Protein AF-A0A378MWD3-F1 (afdb_monomer_lite)

Sequence (103 aa):
MSDDVTDLVHINNEFTASIVLSRCRLTPSGSKRWLIRFDTSLNPDITIAVRINESATEILDYYLLPTTEKVNEKLRLAESNPAELEIYRHDNLDRFFIMVNVF

Secondary structure (DSSP, 8-state):
-EETTEEEEEETTTEEEEEEEEE-EE-TTS-EEEEEE--TTT--SEEEEEEE-TTS--EEEEEEEE--TT--SEEEEESS--HHHHTTEESSSHHHHHHHTT-

Structure (mmCIF, N/CA/C/O backbone):
data_AF-A0A378MWD3-F1
#
_entry.id   AF-A0A378MWD3-F1
#
loop_
_atom_site.group_PDB
_atom_site.id
_atom_site.type_symbol
_atom_site.label_atom_id
_atom_site.label_alt_id
_atom_site.label_comp_id
_atom_site.label_asym_id
_atom_site.label_entity_id
_atom_site.label_seq_id
_atom_site.pdbx_PDB_ins_code
_atom_site.Cartn_x
_atom_site.Cartn_y
_atom_site.Cartn_z
_atom_site.occupancy
_atom_site.B_iso_or_equiv
_atom_site.auth_seq_id
_atom_site.auth_comp_id
_atom_site.auth_asym_id
_atom_site.auth_atom_id
_atom_site.pdbx_PDB_model_num
ATOM 1 N N . MET A 1 1 ? 19.217 3.472 -4.540 1.00 49.91 1 MET A N 1
ATOM 2 C CA . MET A 1 1 ? 19.675 4.598 -3.697 1.00 49.91 1 MET A CA 1
ATOM 3 C C . MET A 1 1 ? 18.453 5.486 -3.538 1.00 49.91 1 MET A C 1
ATOM 5 O O . MET A 1 1 ? 17.895 5.845 -4.566 1.00 49.91 1 MET A O 1
ATOM 9 N N . SER A 1 2 ? 17.931 5.660 -2.321 1.00 54.88 2 SER A N 1
ATOM 10 C CA . SER A 1 2 ? 16.823 6.595 -2.073 1.00 54.88 2 SER A CA 1
ATOM 11 C C . SER A 1 2 ? 17.340 8.014 -2.287 1.00 54.88 2 SER A C 1
ATOM 13 O O . SER A 1 2 ? 18.486 8.298 -1.936 1.00 54.88 2 SER A O 1
ATOM 15 N N . ASP A 1 3 ? 16.543 8.870 -2.913 1.00 56.28 3 ASP A N 1
ATOM 16 C CA . ASP A 1 3 ? 16.856 10.292 -2.998 1.00 56.28 3 ASP A CA 1
ATOM 17 C C . ASP A 1 3 ? 16.550 10.923 -1.628 1.00 56.28 3 ASP A C 1
ATOM 19 O O . ASP A 1 3 ? 15.441 10.813 -1.127 1.00 56.28 3 ASP A O 1
ATOM 23 N N . ASP A 1 4 ? 17.516 11.565 -0.971 1.00 57.00 4 ASP A N 1
ATOM 24 C CA . ASP A 1 4 ? 17.279 12.170 0.354 1.00 57.00 4 ASP A CA 1
ATOM 25 C C . ASP A 1 4 ? 16.298 13.363 0.293 1.00 57.00 4 ASP A C 1
ATOM 27 O O . ASP A 1 4 ? 15.856 13.866 1.328 1.00 57.00 4 ASP A O 1
ATOM 31 N N . VAL A 1 5 ? 15.949 13.827 -0.915 1.00 59.94 5 VAL A N 1
ATOM 32 C CA . VAL A 1 5 ? 14.967 14.895 -1.148 1.00 59.94 5 VAL A CA 1
ATOM 33 C C . VAL A 1 5 ? 13.571 14.336 -1.450 1.00 59.94 5 VAL A C 1
ATOM 35 O O . VAL A 1 5 ? 12.580 15.028 -1.211 1.00 59.94 5 VAL A O 1
ATOM 38 N N . THR A 1 6 ? 13.467 13.098 -1.948 1.00 60.12 6 THR A N 1
ATOM 39 C CA . THR A 1 6 ? 12.194 12.477 -2.339 1.00 60.12 6 THR A CA 1
ATOM 40 C C . THR A 1 6 ? 12.142 11.018 -1.881 1.00 60.12 6 THR A C 1
ATOM 42 O O . THR A 1 6 ? 13.040 10.245 -2.181 1.00 60.12 6 THR A O 1
ATOM 45 N N . ASP A 1 7 ? 11.068 10.588 -1.206 1.00 69.62 7 ASP A N 1
ATOM 46 C CA . ASP A 1 7 ? 10.869 9.188 -0.757 1.00 69.62 7 ASP A CA 1
ATOM 47 C C . ASP A 1 7 ? 10.674 8.185 -1.935 1.00 69.62 7 ASP A C 1
ATOM 49 O O . ASP A 1 7 ? 10.027 7.139 -1.800 1.00 69.62 7 ASP A O 1
ATOM 53 N N . LEU A 1 8 ? 11.211 8.499 -3.121 1.00 78.31 8 LEU A N 1
ATOM 54 C CA . LEU A 1 8 ? 11.263 7.635 -4.287 1.00 78.31 8 LEU A CA 1
ATOM 55 C C . LEU A 1 8 ? 12.387 6.609 -4.169 1.00 78.31 8 LEU A C 1
ATOM 57 O O . LEU A 1 8 ? 13.559 6.901 -3.915 1.00 78.31 8 LEU A O 1
ATOM 61 N N . VAL A 1 9 ? 12.018 5.371 -4.460 1.00 81.06 9 VAL A N 1
ATOM 62 C CA . VAL A 1 9 ? 12.936 4.259 -4.635 1.00 81.06 9 VAL A CA 1
ATOM 63 C C . VAL A 1 9 ? 13.150 4.060 -6.129 1.00 81.06 9 VAL A C 1
ATOM 65 O O . VAL A 1 9 ? 12.235 3.671 -6.853 1.00 81.06 9 VAL A O 1
ATOM 68 N N . HIS A 1 10 ? 14.376 4.300 -6.588 1.00 77.50 10 HIS A N 1
ATOM 69 C CA . HIS A 1 10 ? 14.805 3.921 -7.931 1.00 77.50 10 HIS A CA 1
ATOM 70 C C . HIS A 1 10 ? 15.186 2.446 -7.966 1.00 77.50 10 HIS A C 1
ATOM 72 O O . HIS A 1 10 ? 16.006 1.990 -7.160 1.00 77.50 10 HIS A O 1
ATOM 78 N N . ILE A 1 11 ? 14.617 1.719 -8.921 1.00 79.19 11 ILE A N 1
ATOM 79 C CA . ILE A 1 11 ? 14.802 0.281 -9.068 1.00 79.19 11 ILE A CA 1
ATOM 80 C C . ILE A 1 11 ? 15.420 0.021 -10.434 1.00 79.19 11 ILE A C 1
ATOM 82 O O . ILE A 1 11 ? 14.836 0.365 -11.460 1.00 79.19 11 ILE A O 1
ATOM 86 N N . ASN A 1 12 ? 16.635 -0.530 -10.429 1.00 70.94 12 ASN A N 1
ATOM 87 C CA . ASN A 1 12 ? 17.439 -0.823 -11.621 1.00 70.94 12 ASN A CA 1
ATOM 88 C C . ASN A 1 12 ? 17.563 0.344 -12.625 1.00 70.94 12 ASN A C 1
ATOM 90 O O . ASN A 1 12 ? 17.889 0.125 -13.781 1.0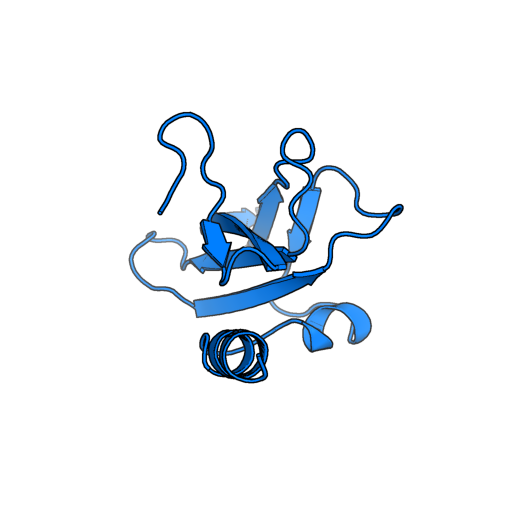0 70.94 12 ASN A O 1
ATOM 94 N N . ASN A 1 13 ? 17.320 1.588 -12.191 1.00 70.88 13 ASN A N 1
ATOM 95 C CA . ASN A 1 13 ? 17.192 2.783 -13.036 1.00 70.88 13 ASN A CA 1
ATOM 96 C C . ASN A 1 13 ? 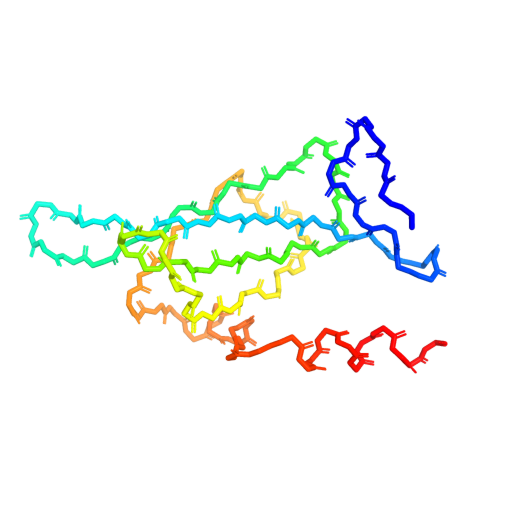16.082 2.725 -14.109 1.00 70.88 13 ASN A C 1
ATOM 98 O O . ASN A 1 13 ? 16.015 3.624 -14.945 1.00 70.88 13 ASN A O 1
ATOM 102 N N . GLU A 1 14 ? 15.204 1.724 -14.075 1.00 74.81 14 GLU A N 1
ATOM 103 C CA . GLU A 1 14 ? 14.180 1.503 -15.104 1.00 74.81 14 GLU A CA 1
ATOM 104 C C . GLU A 1 14 ? 12.778 1.893 -14.650 1.00 74.81 14 GLU A C 1
ATOM 106 O O . GLU A 1 14 ? 11.947 2.252 -15.480 1.00 74.81 14 GLU A O 1
ATOM 111 N N . PHE A 1 15 ? 12.518 1.864 -13.342 1.00 82.38 15 PHE A N 1
ATOM 112 C CA . PHE A 1 15 ? 11.263 2.357 -12.793 1.00 82.38 15 PHE A CA 1
ATOM 113 C C . PHE A 1 15 ? 11.427 2.908 -11.376 1.00 82.38 15 PHE A C 1
ATOM 115 O O . PHE A 1 15 ? 12.387 2.622 -10.649 1.00 82.38 15 PHE A O 1
ATOM 122 N N . THR A 1 16 ? 10.469 3.742 -11.000 1.00 88.81 16 THR A N 1
ATOM 123 C CA . THR A 1 16 ? 10.390 4.456 -9.731 1.00 88.81 16 THR A CA 1
ATOM 124 C C . THR A 1 16 ? 9.220 3.941 -8.911 1.00 88.81 16 THR A C 1
ATOM 126 O O . THR A 1 16 ? 8.122 3.703 -9.418 1.00 88.81 16 THR A O 1
ATOM 129 N N . ALA A 1 17 ? 9.448 3.776 -7.615 1.00 89.31 17 ALA A N 1
ATOM 130 C CA . ALA A 1 17 ? 8.408 3.412 -6.672 1.00 89.31 17 ALA A CA 1
ATOM 131 C C . ALA A 1 17 ? 8.306 4.447 -5.555 1.00 89.31 17 ALA A C 1
ATOM 133 O O . ALA A 1 17 ? 9.325 4.920 -5.061 1.00 89.31 17 ALA A O 1
ATOM 134 N N . SER A 1 18 ? 7.091 4.746 -5.108 1.00 90.69 18 SER A N 1
ATOM 135 C CA . SER A 1 18 ? 6.862 5.392 -3.811 1.00 90.69 18 SER A CA 1
ATOM 136 C C . SER A 1 18 ? 6.332 4.372 -2.809 1.00 90.69 18 SER A C 1
ATOM 138 O O . SER A 1 18 ? 5.696 3.383 -3.186 1.00 90.69 18 SER A O 1
ATOM 140 N N . ILE A 1 19 ? 6.575 4.601 -1.520 1.00 91.88 19 ILE A N 1
ATOM 141 C CA . ILE A 1 19 ? 6.038 3.763 -0.445 1.00 91.88 19 ILE A CA 1
ATOM 142 C C . ILE A 1 19 ? 5.137 4.618 0.438 1.00 91.88 19 ILE A C 1
ATOM 144 O O . ILE A 1 19 ? 5.550 5.648 0.960 1.00 91.88 19 ILE A O 1
ATOM 148 N N . VAL A 1 20 ? 3.898 4.170 0.643 1.00 93.06 20 VAL A N 1
ATOM 149 C CA . VAL A 1 20 ? 2.914 4.874 1.472 1.00 93.06 20 VAL A CA 1
ATOM 150 C C . VAL A 1 20 ? 2.461 3.966 2.602 1.00 93.06 20 VAL A C 1
ATOM 152 O O . VAL A 1 20 ? 1.768 2.974 2.383 1.00 93.06 20 VAL A O 1
ATOM 155 N N . LEU A 1 21 ? 2.790 4.340 3.836 1.00 95.38 21 LEU A N 1
ATOM 156 C CA . LEU A 1 21 ? 2.275 3.671 5.028 1.00 95.38 21 LEU A CA 1
ATOM 157 C C . LEU A 1 21 ? 0.881 4.209 5.367 1.00 95.38 21 LEU A C 1
ATOM 159 O O . LEU A 1 21 ? 0.702 5.400 5.630 1.00 95.38 21 LEU A O 1
ATOM 163 N N . SER A 1 22 ? -0.123 3.332 5.412 1.00 97.06 22 SER A N 1
ATOM 164 C CA . SER A 1 22 ? -1.477 3.697 5.827 1.00 97.06 22 SER A CA 1
ATOM 165 C C . SER A 1 22 ? -1.879 2.912 7.065 1.00 97.06 22 SER A C 1
ATOM 167 O O . SER A 1 22 ? -2.030 1.693 7.029 1.00 97.06 22 SER A O 1
ATOM 169 N N . ARG A 1 23 ? -2.080 3.617 8.181 1.00 97.81 23 ARG A N 1
ATOM 170 C CA . ARG A 1 23 ? -2.613 3.022 9.411 1.00 97.81 23 ARG A CA 1
ATOM 171 C C . ARG A 1 23 ? -4.121 2.835 9.306 1.00 97.81 23 ARG A C 1
ATOM 173 O O . ARG A 1 23 ? -4.827 3.754 8.880 1.00 97.81 23 ARG A O 1
ATOM 180 N N . CYS A 1 24 ? -4.607 1.687 9.769 1.00 98.00 24 CYS A N 1
ATOM 181 C CA . CYS A 1 24 ? -6.032 1.424 9.908 1.00 98.00 24 CYS A CA 1
ATOM 182 C C . CYS A 1 24 ? -6.711 2.497 10.775 1.00 98.00 24 CYS A C 1
ATOM 184 O O . CYS A 1 24 ? -6.184 2.934 11.806 1.00 98.00 24 CYS A O 1
ATOM 186 N N . ARG A 1 25 ? -7.902 2.914 10.347 1.00 97.12 25 ARG A N 1
ATOM 187 C CA . ARG A 1 25 ? -8.810 3.792 11.084 1.00 97.12 25 ARG A CA 1
ATOM 188 C C . ARG A 1 25 ? -10.183 3.148 11.157 1.00 97.12 25 ARG A C 1
ATOM 190 O O . ARG A 1 25 ? -10.698 2.686 10.141 1.00 97.12 25 ARG A O 1
ATOM 197 N N . LEU A 1 26 ? -10.790 3.188 12.336 1.00 96.88 26 LEU A N 1
ATOM 198 C CA . LEU A 1 26 ? -12.173 2.771 12.520 1.00 96.88 26 LEU A CA 1
ATOM 199 C C . LEU A 1 26 ? -13.132 3.901 12.144 1.00 96.88 26 LEU A C 1
ATOM 201 O O . LEU A 1 26 ? -12.902 5.072 12.457 1.00 96.88 26 LEU A O 1
ATOM 205 N N . THR A 1 27 ? -14.224 3.551 11.473 1.00 95.56 27 THR A N 1
ATOM 206 C CA . THR A 1 27 ? -15.393 4.428 11.352 1.00 95.56 27 THR A CA 1
ATOM 207 C C . THR A 1 27 ? -16.156 4.475 12.682 1.00 95.56 27 THR A C 1
ATOM 209 O O . THR A 1 27 ? -15.960 3.605 13.532 1.00 95.56 27 THR A O 1
ATOM 212 N N . PRO A 1 28 ? -17.104 5.416 12.862 1.00 96.25 28 PRO A N 1
ATOM 213 C CA . PRO A 1 28 ? -18.003 5.392 14.020 1.00 96.25 28 PRO A CA 1
ATOM 214 C C . PRO A 1 28 ? -18.794 4.080 14.165 1.00 96.25 28 PRO A C 1
ATOM 216 O O . PRO A 1 28 ? -19.171 3.713 15.270 1.00 96.25 28 PRO A O 1
ATOM 219 N N . SER A 1 29 ? -19.023 3.361 13.060 1.00 95.50 29 SER A N 1
ATOM 220 C CA . SER A 1 29 ? -19.673 2.045 13.040 1.00 95.50 29 SER A CA 1
ATOM 221 C C . SER A 1 29 ? -18.720 0.868 13.300 1.00 95.50 29 SER A C 1
ATOM 223 O O . SER A 1 29 ? -19.151 -0.277 13.218 1.00 95.50 29 SER A O 1
ATOM 225 N N . GLY A 1 30 ? -17.433 1.123 13.558 1.00 95.56 30 GLY A N 1
ATOM 226 C CA . GLY A 1 30 ? -16.423 0.096 13.834 1.00 95.56 30 GLY A CA 1
ATOM 227 C C . GLY A 1 30 ? -15.803 -0.574 12.603 1.00 95.56 30 GLY A C 1
ATOM 228 O O . GLY A 1 30 ? -15.017 -1.501 12.757 1.00 95.56 30 GLY A O 1
ATOM 229 N N . SER A 1 31 ? -16.111 -0.127 11.383 1.00 96.38 31 SER A N 1
ATOM 230 C CA . SER A 1 31 ? -15.526 -0.704 10.163 1.00 96.38 31 SER A CA 1
ATOM 231 C C . SER A 1 31 ? -14.111 -0.183 9.924 1.00 96.38 31 SER A C 1
ATOM 233 O O . SER A 1 31 ? -13.851 1.011 10.110 1.00 96.38 31 SER A O 1
ATOM 235 N N . LYS A 1 32 ? -13.210 -1.039 9.433 1.00 97.50 32 LYS A N 1
ATOM 236 C CA . LYS A 1 32 ? -11.812 -0.659 9.180 1.00 97.50 32 LYS A CA 1
ATOM 237 C C . LYS A 1 32 ? -11.640 0.034 7.832 1.00 97.50 32 LYS A C 1
ATOM 239 O O . LYS A 1 32 ? -12.216 -0.371 6.818 1.00 97.50 32 LYS A O 1
ATOM 244 N N . ARG A 1 33 ? -10.837 1.100 7.817 1.00 97.69 33 ARG A N 1
ATOM 245 C CA . ARG A 1 33 ? -10.531 1.902 6.628 1.00 97.69 33 ARG A CA 1
ATOM 246 C C . ARG A 1 33 ? -9.066 2.300 6.581 1.00 97.69 33 ARG A C 1
ATOM 248 O O . ARG A 1 33 ? -8.472 2.646 7.599 1.00 97.69 33 ARG A O 1
ATOM 255 N N . TRP A 1 34 ? -8.537 2.363 5.367 1.00 98.12 34 TRP A N 1
ATOM 256 C CA . TRP A 1 34 ? -7.208 2.893 5.082 1.00 98.12 34 TRP A CA 1
ATOM 257 C C . TRP A 1 34 ? -7.331 3.990 4.034 1.00 98.12 34 TRP A C 1
ATOM 259 O O . TRP A 1 34 ? -8.085 3.861 3.069 1.00 98.12 34 TRP A O 1
ATOM 269 N N . LEU A 1 35 ? -6.625 5.095 4.249 1.00 96.44 35 LEU A N 1
ATOM 270 C CA . LEU A 1 35 ? -6.553 6.194 3.293 1.00 96.44 35 LEU A CA 1
ATOM 271 C C . LEU A 1 35 ? -5.137 6.222 2.736 1.00 96.44 35 LEU A C 1
ATOM 273 O O . LEU A 1 35 ? -4.202 6.589 3.451 1.00 96.44 35 LEU A O 1
ATOM 277 N N . ILE A 1 36 ? -5.000 5.826 1.479 1.00 94.88 36 ILE A N 1
ATOM 278 C CA . ILE A 1 36 ? -3.757 5.942 0.728 1.00 94.88 36 ILE A CA 1
ATOM 279 C C . ILE A 1 36 ? -3.722 7.357 0.167 1.00 94.88 36 ILE A C 1
ATOM 281 O O . ILE A 1 36 ? -4.695 7.793 -0.451 1.00 94.88 36 ILE A O 1
ATOM 285 N N . ARG A 1 37 ? -2.643 8.088 0.436 1.00 91.81 37 ARG A N 1
ATOM 286 C CA . ARG A 1 37 ? -2.376 9.395 -0.168 1.00 91.81 37 ARG A CA 1
ATOM 287 C C . ARG A 1 37 ? -1.225 9.206 -1.131 1.00 91.81 37 ARG A C 1
ATOM 289 O O . ARG A 1 37 ? -0.152 8.813 -0.689 1.00 91.81 37 ARG A O 1
ATOM 296 N N . PHE A 1 38 ? -1.485 9.415 -2.409 1.00 89.88 38 PHE A N 1
ATOM 297 C CA . PHE A 1 38 ? -0.451 9.303 -3.422 1.00 89.88 38 PHE A CA 1
ATOM 298 C C . PHE A 1 38 ? 0.417 10.550 -3.386 1.00 89.88 38 PHE A C 1
ATOM 300 O O . PHE A 1 38 ? -0.100 11.656 -3.217 1.00 89.88 38 PHE A O 1
ATOM 307 N N . ASP A 1 39 ? 1.719 10.371 -3.579 1.00 80.56 39 ASP A N 1
ATOM 308 C CA . ASP A 1 39 ? 2.597 11.494 -3.866 1.00 80.56 39 ASP A CA 1
ATOM 309 C C . ASP A 1 39 ? 2.572 11.788 -5.368 1.00 80.56 39 ASP A C 1
ATOM 311 O O . ASP A 1 39 ? 3.427 11.362 -6.145 1.00 80.56 39 ASP A O 1
ATOM 315 N N . THR A 1 40 ? 1.517 12.479 -5.795 1.00 76.88 40 THR A N 1
ATOM 316 C CA . THR A 1 40 ? 1.309 12.823 -7.206 1.00 76.88 40 THR A CA 1
ATOM 317 C C . THR A 1 40 ? 2.332 13.837 -7.714 1.00 76.88 40 THR A C 1
ATOM 319 O O . THR A 1 40 ? 2.468 13.987 -8.923 1.00 76.88 40 THR A O 1
ATOM 322 N N . SER A 1 41 ? 3.051 14.532 -6.821 1.00 79.56 41 SER A N 1
ATOM 323 C CA . SER A 1 41 ? 4.116 15.462 -7.213 1.00 79.56 41 SER A CA 1
ATOM 324 C C . SER A 1 41 ? 5.365 14.730 -7.705 1.00 79.56 41 SER A C 1
ATOM 326 O O . SER A 1 41 ? 6.053 15.220 -8.597 1.00 79.56 41 SER A O 1
ATOM 328 N N . LEU A 1 42 ? 5.602 13.531 -7.167 1.00 79.69 42 LEU A N 1
ATOM 329 C CA . LEU A 1 42 ? 6.728 12.670 -7.511 1.00 79.69 42 LEU A CA 1
ATOM 330 C C . LEU A 1 42 ? 6.459 11.783 -8.734 1.00 79.69 42 LEU A C 1
ATOM 332 O O . LEU A 1 42 ? 7.409 11.302 -9.341 1.00 79.69 42 LEU A O 1
ATOM 336 N N . ASN A 1 43 ? 5.184 11.577 -9.091 1.00 84.81 43 ASN A N 1
ATOM 337 C CA . ASN A 1 43 ? 4.737 10.781 -10.242 1.00 84.81 43 ASN A CA 1
ATOM 338 C C . ASN A 1 43 ? 5.521 9.457 -10.427 1.00 84.81 43 ASN A C 1
ATOM 340 O O . ASN A 1 43 ? 6.099 9.240 -11.494 1.00 84.81 43 ASN A O 1
ATOM 344 N N . PRO A 1 44 ? 5.571 8.587 -9.397 1.00 89.38 44 PRO A N 1
ATOM 345 C CA . PRO A 1 44 ? 6.267 7.307 -9.495 1.00 89.38 44 PRO A CA 1
ATOM 346 C C . PRO A 1 44 ? 5.589 6.397 -10.522 1.00 89.38 44 PRO A C 1
ATOM 348 O O . PRO A 1 44 ? 4.395 6.542 -10.772 1.00 89.38 44 PRO A O 1
ATOM 351 N N . ASP A 1 45 ? 6.280 5.385 -11.034 1.00 89.44 45 ASP A N 1
ATOM 352 C CA . ASP A 1 45 ? 5.657 4.3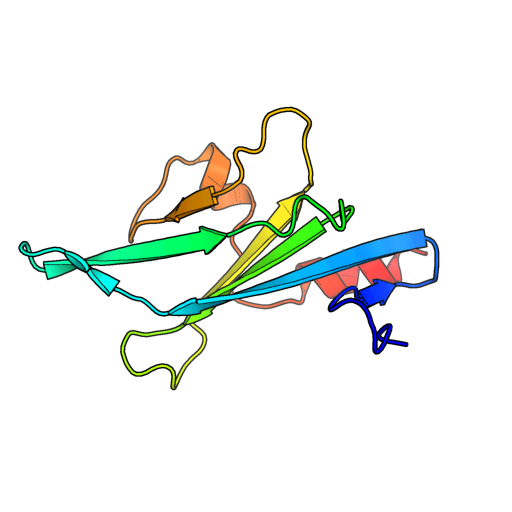64 -11.890 1.00 89.44 45 ASP A CA 1
ATOM 353 C C . ASP A 1 45 ? 4.705 3.462 -11.090 1.00 89.44 45 ASP A C 1
ATOM 355 O O . ASP A 1 45 ? 3.640 3.059 -11.571 1.00 89.44 45 ASP A O 1
ATOM 359 N N . ILE A 1 46 ? 5.062 3.180 -9.832 1.00 90.38 46 ILE A N 1
ATOM 360 C CA . ILE A 1 46 ? 4.264 2.366 -8.914 1.00 90.38 46 ILE A CA 1
ATOM 361 C C . ILE A 1 46 ? 4.217 2.961 -7.505 1.00 90.38 46 ILE A C 1
ATOM 363 O O . ILE A 1 46 ? 5.201 3.467 -6.975 1.00 90.38 46 ILE A O 1
ATOM 367 N N . THR A 1 47 ? 3.066 2.865 -6.848 1.00 92.75 47 THR A N 1
ATOM 368 C CA . THR A 1 47 ? 2.927 3.137 -5.414 1.00 92.75 47 THR A CA 1
ATOM 369 C C . THR A 1 47 ? 2.756 1.824 -4.662 1.00 92.75 47 THR A C 1
ATOM 371 O O . THR A 1 47 ? 1.801 1.083 -4.899 1.00 92.75 47 THR A O 1
ATOM 374 N N . ILE A 1 48 ? 3.649 1.559 -3.712 1.00 94.12 48 ILE A N 1
ATOM 375 C CA . ILE A 1 48 ? 3.542 0.462 -2.751 1.00 94.12 48 ILE A CA 1
ATOM 376 C C . ILE A 1 48 ? 2.797 0.988 -1.525 1.00 94.12 48 ILE A C 1
ATOM 378 O O . ILE A 1 48 ? 3.368 1.629 -0.640 1.00 94.12 48 ILE A O 1
ATOM 382 N N . ALA A 1 49 ? 1.496 0.733 -1.466 1.00 95.56 49 ALA A N 1
ATOM 383 C CA . ALA A 1 49 ? 0.673 1.101 -0.325 1.00 95.56 49 ALA A CA 1
ATOM 384 C C . ALA A 1 49 ? 0.676 -0.023 0.719 1.00 95.56 49 ALA A C 1
ATOM 386 O O . ALA A 1 49 ? 0.178 -1.119 0.470 1.00 95.56 49 ALA A O 1
ATOM 387 N N . VAL A 1 50 ? 1.210 0.257 1.904 1.00 97.31 50 VAL A N 1
ATOM 388 C CA . VAL A 1 50 ? 1.326 -0.697 3.011 1.00 97.31 50 VAL A CA 1
ATOM 389 C C . VAL A 1 50 ? 0.159 -0.489 3.969 1.00 97.31 50 VAL A C 1
ATOM 391 O O . VAL A 1 50 ? 0.037 0.576 4.589 1.00 97.31 50 VAL A O 1
ATOM 394 N N . ARG A 1 51 ? -0.711 -1.494 4.119 1.00 97.88 51 ARG A N 1
ATOM 395 C CA . ARG A 1 51 ? -1.768 -1.449 5.136 1.00 97.88 51 ARG A CA 1
ATOM 396 C C . ARG A 1 51 ? -1.198 -1.895 6.469 1.00 97.88 51 ARG A C 1
ATOM 398 O O . ARG A 1 51 ? -0.695 -3.003 6.595 1.00 97.88 51 ARG A O 1
ATOM 405 N N . ILE A 1 52 ? -1.328 -1.044 7.477 1.00 98.00 52 ILE A N 1
ATOM 406 C CA . ILE A 1 52 ? -0.891 -1.325 8.844 1.00 98.00 52 ILE A CA 1
ATOM 407 C C . ILE A 1 52 ? -2.125 -1.468 9.736 1.00 98.00 52 ILE A C 1
ATOM 409 O O . ILE A 1 52 ? -3.150 -0.807 9.511 1.00 98.00 52 ILE A O 1
ATOM 413 N N . ASN A 1 53 ? -2.043 -2.334 10.744 1.00 97.81 53 ASN A N 1
ATOM 414 C CA . ASN A 1 53 ? -3.067 -2.482 11.774 1.00 97.81 53 ASN A CA 1
ATOM 415 C C . ASN A 1 53 ? -3.315 -1.162 12.547 1.00 97.81 53 ASN A C 1
ATOM 417 O O . ASN A 1 53 ? -2.621 -0.156 12.383 1.00 97.81 53 ASN A O 1
ATOM 421 N N . GLU A 1 54 ? -4.348 -1.140 13.387 1.00 96.62 54 GLU A N 1
ATOM 422 C CA . GLU A 1 54 ? -4.780 0.070 14.111 1.00 96.62 54 GLU A CA 1
ATOM 423 C C . GLU A 1 54 ? -3.719 0.599 15.080 1.00 96.62 54 GLU A C 1
ATOM 425 O O . GLU A 1 54 ? -3.562 1.815 15.225 1.00 96.62 54 GLU A O 1
ATOM 430 N N . SER A 1 55 ? -2.959 -0.314 15.684 1.00 96.69 55 SER A N 1
ATOM 431 C CA . SER A 1 55 ? -1.885 -0.022 16.635 1.00 96.69 55 SER A CA 1
ATOM 432 C C . SER A 1 55 ? -0.593 0.464 15.971 1.00 96.69 55 SER A C 1
ATOM 434 O O . SER A 1 55 ? 0.332 0.845 16.678 1.00 96.69 55 SER A O 1
ATOM 436 N N . ALA A 1 56 ? -0.524 0.486 14.635 1.00 95.31 56 ALA A N 1
ATOM 437 C CA . ALA A 1 56 ? 0.696 0.735 13.865 1.00 95.31 56 ALA A CA 1
ATOM 438 C C . ALA A 1 56 ? 1.851 -0.250 14.150 1.00 95.31 56 ALA A C 1
ATOM 440 O O . ALA A 1 56 ? 3.014 0.116 14.003 1.00 95.31 56 ALA A O 1
ATOM 441 N N . THR A 1 57 ? 1.553 -1.481 14.569 1.00 96.81 57 THR A N 1
ATOM 442 C CA . THR A 1 57 ? 2.574 -2.465 14.976 1.00 96.81 57 THR A CA 1
ATOM 443 C C . THR A 1 57 ? 2.799 -3.576 13.961 1.00 96.81 57 THR A C 1
ATOM 445 O O . THR A 1 57 ? 3.846 -4.211 13.994 1.00 96.81 57 THR A O 1
ATOM 448 N N . GLU A 1 58 ? 1.838 -3.829 13.072 1.00 97.50 58 GLU A N 1
ATOM 449 C CA . GLU A 1 58 ? 1.893 -4.956 12.138 1.00 97.50 58 GLU A CA 1
ATOM 450 C C . GLU A 1 58 ? 1.437 -4.533 10.748 1.00 97.50 58 GLU A C 1
ATOM 452 O O . GLU A 1 58 ? 0.405 -3.871 10.591 1.00 97.50 58 GLU A O 1
ATOM 457 N N . ILE A 1 59 ? 2.197 -4.962 9.742 1.00 98.00 59 ILE A N 1
ATOM 458 C CA . ILE A 1 59 ? 1.788 -4.889 8.344 1.00 98.00 59 ILE A CA 1
ATOM 459 C C . ILE A 1 59 ? 0.763 -5.993 8.092 1.00 98.00 59 ILE A C 1
ATOM 461 O O . ILE A 1 59 ? 0.954 -7.133 8.504 1.00 98.00 59 ILE A O 1
ATOM 465 N N . LEU A 1 60 ? -0.327 -5.635 7.424 1.00 97.44 60 LEU A N 1
ATOM 466 C CA . LEU A 1 60 ? -1.401 -6.549 7.055 1.00 97.44 60 LEU A CA 1
ATOM 467 C C . LEU A 1 60 ? -1.184 -7.112 5.652 1.00 97.44 60 LEU A C 1
ATOM 469 O O . LEU A 1 60 ? -1.320 -8.310 5.455 1.00 97.44 60 LEU A O 1
ATOM 473 N N . ASP A 1 61 ? -0.884 -6.234 4.693 1.00 97.62 61 ASP A N 1
ATOM 474 C CA . ASP A 1 61 ? -0.628 -6.553 3.287 1.00 97.62 61 ASP A CA 1
ATOM 475 C C . ASP A 1 61 ? -0.188 -5.296 2.517 1.00 97.62 61 ASP A C 1
ATOM 477 O O . ASP A 1 61 ? -0.059 -4.193 3.072 1.00 97.62 61 ASP A O 1
ATOM 481 N N . TYR A 1 62 ? 0.046 -5.492 1.223 1.00 97.38 62 TYR A N 1
ATOM 482 C CA . TYR A 1 62 ? 0.587 -4.520 0.290 1.00 97.38 62 TYR A CA 1
ATOM 483 C C . TYR A 1 62 ? -0.346 -4.374 -0.906 1.00 97.38 62 TYR A C 1
ATOM 485 O O . TYR A 1 62 ? -0.846 -5.358 -1.442 1.00 97.38 62 TYR A O 1
ATOM 493 N N . TYR A 1 63 ? -0.538 -3.143 -1.359 1.00 96.12 63 TYR A N 1
ATOM 494 C CA . TYR A 1 63 ? -1.139 -2.841 -2.650 1.00 96.12 63 TYR A CA 1
ATOM 495 C C . TYR A 1 63 ? -0.056 -2.311 -3.589 1.00 96.12 63 TYR A C 1
ATOM 497 O O . TYR A 1 63 ? 0.595 -1.315 -3.273 1.00 96.12 63 TYR A O 1
ATOM 505 N N . LEU A 1 64 ? 0.128 -2.970 -4.731 1.00 94.38 64 LEU A N 1
ATOM 506 C CA . LEU A 1 64 ? 1.061 -2.586 -5.791 1.00 94.38 64 LEU A CA 1
ATOM 507 C C . LEU A 1 64 ? 0.294 -1.822 -6.875 1.00 94.38 64 LEU A C 1
ATOM 509 O O . LEU A 1 64 ? -0.242 -2.415 -7.807 1.00 94.38 64 LEU A O 1
ATOM 513 N N . LEU A 1 65 ? 0.179 -0.505 -6.709 1.00 92.81 65 LEU A N 1
ATOM 514 C CA . LEU A 1 65 ? -0.708 0.340 -7.509 1.00 92.81 65 LEU A CA 1
ATOM 515 C C . LEU A 1 65 ? 0.077 1.027 -8.632 1.00 92.81 65 LEU A C 1
ATOM 517 O O . LEU A 1 65 ? 0.880 1.911 -8.326 1.00 92.81 65 LEU A O 1
ATOM 521 N N . PRO A 1 66 ? -0.138 0.674 -9.910 1.00 90.50 66 PRO A N 1
ATOM 522 C CA . PRO A 1 66 ? 0.477 1.401 -11.010 1.00 90.50 66 PRO A CA 1
ATOM 523 C C . PRO A 1 66 ? -0.090 2.817 -11.072 1.00 90.50 66 PRO A C 1
ATOM 525 O O . PRO A 1 66 ? -1.294 3.034 -10.875 1.00 90.50 66 PRO A O 1
ATOM 528 N N . THR A 1 67 ? 0.764 3.783 -11.383 1.00 87.69 67 THR A N 1
ATOM 529 C CA . THR A 1 67 ? 0.295 5.135 -11.670 1.00 87.69 67 THR A CA 1
ATOM 530 C C . THR A 1 67 ? -0.485 5.124 -12.978 1.00 87.69 67 THR A C 1
ATOM 532 O O . THR A 1 67 ? -0.039 4.602 -13.996 1.00 87.69 67 THR A O 1
ATOM 535 N N . THR A 1 68 ? -1.697 5.677 -12.950 1.00 80.00 68 THR A N 1
ATOM 536 C CA . THR A 1 68 ? -2.537 5.841 -14.141 1.00 80.00 68 THR A CA 1
ATOM 537 C C . THR A 1 68 ? -3.085 7.260 -14.178 1.00 80.00 68 THR A C 1
ATOM 539 O O . THR A 1 68 ? -3.280 7.877 -13.131 1.00 80.00 68 THR A O 1
ATOM 542 N N . GLU A 1 69 ? -3.409 7.766 -15.369 1.00 60.50 69 GLU A N 1
ATOM 543 C CA . GLU A 1 69 ? -3.951 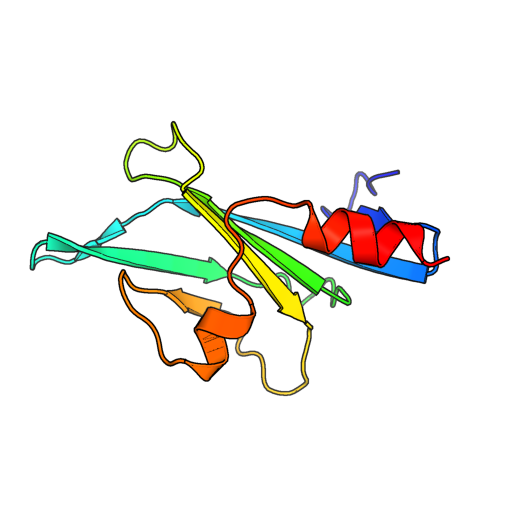9.123 -15.574 1.00 60.50 69 GLU A CA 1
ATOM 544 C C . GLU A 1 69 ? -5.219 9.422 -14.745 1.00 60.50 69 GLU A C 1
ATOM 546 O O . GLU A 1 69 ? -5.598 10.576 -14.567 1.00 60.50 69 GLU A O 1
ATOM 551 N N . LYS A 1 70 ? -5.898 8.382 -14.241 1.00 60.22 70 LYS A N 1
ATOM 552 C CA . LYS A 1 70 ? -7.162 8.475 -13.495 1.00 60.22 70 LYS A CA 1
ATOM 553 C C . LYS A 1 70 ? -6.998 8.393 -11.976 1.00 60.22 70 LYS A C 1
ATOM 555 O O . LYS A 1 70 ? -8.007 8.402 -11.265 1.00 60.22 70 LYS A O 1
ATOM 560 N N . VAL A 1 71 ? -5.777 8.261 -11.456 1.00 63.56 71 VAL A N 1
ATOM 561 C CA . VAL A 1 71 ? -5.557 8.152 -10.009 1.00 63.56 71 VAL A CA 1
ATOM 562 C C . VAL A 1 71 ? -5.834 9.507 -9.353 1.00 63.56 71 VAL A C 1
ATOM 564 O O . VAL A 1 71 ? -5.075 10.458 -9.493 1.00 63.56 71 VAL A O 1
ATOM 567 N N . ASN A 1 72 ? -6.944 9.597 -8.615 1.00 67.12 72 ASN A N 1
ATOM 568 C CA . ASN A 1 72 ? -7.177 10.694 -7.674 1.00 67.12 72 ASN A CA 1
ATOM 569 C C . ASN A 1 72 ? -6.035 10.741 -6.645 1.00 67.12 72 ASN A C 1
ATOM 571 O O . ASN A 1 72 ? -5.544 9.688 -6.258 1.00 67.12 72 ASN A O 1
ATOM 575 N N . GLU A 1 73 ? -5.721 11.916 -6.082 1.00 84.81 73 GLU A N 1
ATOM 576 C CA . GLU A 1 73 ? -4.696 12.115 -5.025 1.00 84.81 73 GLU A CA 1
ATOM 577 C C . GLU A 1 73 ? -4.801 11.148 -3.827 1.00 84.81 73 GLU A C 1
ATOM 579 O O . GLU A 1 73 ? -3.881 11.011 -3.018 1.00 84.81 73 GLU A O 1
ATOM 584 N N . LYS A 1 74 ? -5.945 10.476 -3.666 1.00 90.94 74 LYS A N 1
ATOM 585 C CA . LYS A 1 74 ? -6.186 9.514 -2.599 1.00 90.94 74 LYS A CA 1
ATOM 586 C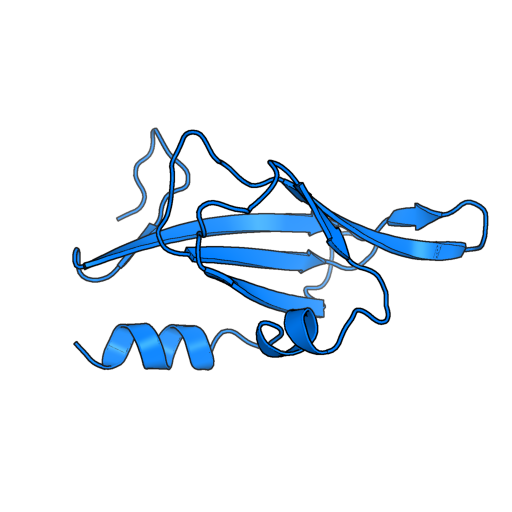 C . LYS A 1 74 ? -7.062 8.346 -3.029 1.00 90.94 74 LYS A C 1
ATOM 588 O O . LYS A 1 74 ? -8.035 8.513 -3.764 1.00 90.94 74 LYS A O 1
ATOM 593 N N . LEU A 1 75 ? -6.792 7.193 -2.428 1.00 93.00 75 LEU A N 1
ATOM 594 C CA . LEU A 1 75 ? -7.590 5.974 -2.528 1.00 93.00 75 LEU A CA 1
ATOM 595 C C . LEU A 1 75 ? -8.048 5.546 -1.129 1.00 93.00 75 LEU A C 1
ATOM 597 O O . LEU A 1 75 ? -7.282 5.584 -0.166 1.00 93.00 75 LEU A O 1
ATOM 601 N N . ARG A 1 76 ? -9.317 5.151 -0.997 1.00 94.81 76 ARG A N 1
ATOM 602 C CA . ARG A 1 76 ? -9.877 4.630 0.258 1.00 94.81 76 ARG A CA 1
ATOM 603 C C . ARG A 1 76 ? -10.067 3.129 0.144 1.00 94.81 76 ARG A C 1
ATOM 605 O O . ARG A 1 76 ? -10.847 2.688 -0.690 1.00 94.81 76 ARG A O 1
ATOM 612 N N . LEU A 1 77 ? -9.425 2.386 1.034 1.00 96.62 77 LEU A N 1
ATOM 613 C CA . LEU A 1 77 ? -9.583 0.943 1.152 1.00 96.62 77 LEU A CA 1
ATOM 614 C C . LEU A 1 77 ? -10.475 0.594 2.343 1.00 96.62 77 LEU A C 1
ATOM 616 O O . LEU A 1 77 ? -10.519 1.308 3.352 1.00 96.62 77 LEU A O 1
ATOM 620 N N . ALA A 1 78 ? -11.172 -0.523 2.215 1.00 96.88 78 ALA A N 1
ATOM 621 C CA . ALA A 1 78 ? -11.960 -1.184 3.241 1.00 96.88 78 ALA A CA 1
ATOM 622 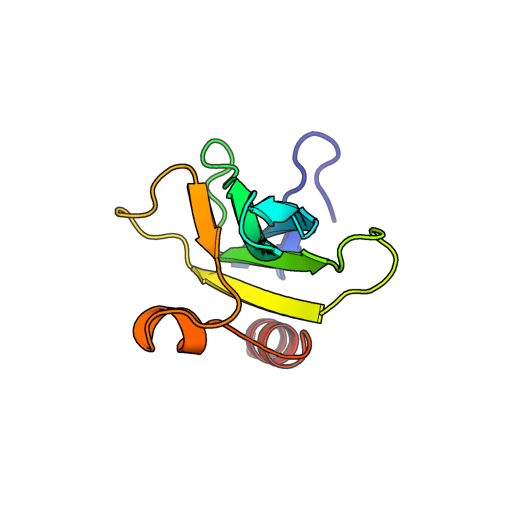C C . ALA A 1 78 ? -11.426 -2.599 3.506 1.00 96.88 78 ALA A C 1
ATOM 624 O O . ALA A 1 78 ? -10.442 -3.039 2.908 1.00 96.88 78 ALA A O 1
ATOM 625 N N . GLU A 1 79 ? -12.112 -3.317 4.392 1.00 94.19 79 GLU A N 1
ATOM 626 C CA . GLU A 1 79 ? -11.895 -4.749 4.639 1.00 94.19 79 GLU A CA 1
ATOM 627 C C . GLU A 1 79 ? -12.183 -5.598 3.393 1.00 94.19 79 GLU A C 1
ATOM 629 O O . GLU A 1 79 ? -11.501 -6.591 3.165 1.00 94.19 79 GLU A O 1
ATOM 634 N N . SER A 1 80 ? -13.138 -5.161 2.568 1.00 94.00 80 SER A N 1
ATOM 635 C CA . SER A 1 80 ? -13.456 -5.729 1.258 1.00 94.00 80 SER A CA 1
ATOM 636 C C . SER A 1 80 ? -13.619 -4.605 0.237 1.00 94.00 80 SER A C 1
ATOM 638 O O . SER A 1 80 ? -14.347 -3.637 0.486 1.00 94.00 80 SER A O 1
ATOM 640 N N . ASN A 1 81 ? -12.922 -4.718 -0.892 1.00 94.88 81 ASN A N 1
ATOM 641 C CA . ASN A 1 81 ? -12.953 -3.745 -1.979 1.00 94.88 81 ASN A CA 1
ATOM 642 C C . ASN A 1 81 ? -13.449 -4.401 -3.279 1.00 94.88 81 ASN A C 1
ATOM 644 O O . ASN A 1 81 ? -13.553 -5.627 -3.350 1.00 94.88 81 ASN A O 1
ATOM 648 N N . PRO A 1 82 ? -13.785 -3.602 -4.309 1.00 94.75 82 PRO A N 1
ATOM 649 C CA . PRO A 1 82 ? -14.093 -4.132 -5.633 1.00 94.75 82 PRO A CA 1
ATOM 650 C C . PRO A 1 82 ? -12.972 -5.031 -6.167 1.00 94.75 82 PRO A C 1
ATOM 652 O O . PRO A 1 82 ? -11.793 -4.796 -5.889 1.00 94.75 82 PRO A O 1
ATOM 655 N N . ALA A 1 83 ? -13.338 -6.046 -6.948 1.00 93.94 83 ALA A N 1
ATOM 656 C CA . ALA A 1 83 ? -12.404 -7.060 -7.437 1.00 93.94 83 ALA A CA 1
ATOM 657 C C . ALA A 1 83 ? -11.263 -6.453 -8.266 1.00 93.94 83 ALA A C 1
ATOM 659 O O . ALA A 1 83 ? -10.125 -6.895 -8.160 1.00 93.94 83 ALA A O 1
ATOM 660 N N . GLU A 1 84 ? -11.551 -5.395 -9.024 1.00 91.19 84 GLU A N 1
ATOM 661 C CA . GLU A 1 84 ? -10.583 -4.649 -9.832 1.00 91.19 84 GLU A CA 1
ATOM 662 C C . GLU A 1 84 ? -9.491 -3.993 -8.988 1.00 91.19 84 GLU A C 1
ATOM 664 O O . GLU A 1 84 ? -8.428 -3.677 -9.508 1.00 91.19 84 GLU A O 1
ATOM 669 N N . LEU A 1 85 ? -9.749 -3.763 -7.699 1.00 92.38 85 LEU A N 1
ATOM 670 C CA . LEU A 1 85 ? -8.762 -3.224 -6.776 1.00 92.38 85 LEU A CA 1
ATOM 671 C C . LEU A 1 85 ? -7.996 -4.334 -6.055 1.00 92.38 85 LEU A C 1
ATOM 673 O O . LEU A 1 85 ? -6.795 -4.209 -5.833 1.00 92.38 85 LEU A O 1
ATOM 677 N N . GLU A 1 86 ? -8.673 -5.433 -5.724 1.00 94.69 86 GLU A N 1
ATOM 678 C CA . GLU A 1 86 ? -8.062 -6.576 -5.038 1.00 94.69 86 GLU A CA 1
ATOM 679 C C . GLU A 1 86 ? -7.009 -7.293 -5.907 1.00 94.69 86 GLU A C 1
ATOM 681 O O . GLU A 1 86 ? -6.121 -7.930 -5.350 1.00 94.69 86 GLU A O 1
ATOM 686 N N . ILE A 1 87 ? -7.014 -7.139 -7.244 1.00 93.50 87 ILE A N 1
ATOM 687 C CA . ILE A 1 87 ? -5.935 -7.674 -8.109 1.00 93.50 87 ILE A CA 1
ATOM 688 C C . ILE A 1 87 ? -4.550 -7.105 -7.772 1.00 93.50 87 ILE A C 1
ATOM 690 O O . ILE A 1 87 ? -3.541 -7.742 -8.066 1.00 93.50 87 ILE A O 1
ATOM 694 N N . TYR A 1 88 ? -4.502 -5.909 -7.179 1.00 94.56 88 TYR A N 1
ATOM 695 C CA . TYR A 1 88 ? -3.265 -5.231 -6.795 1.00 94.56 88 TYR A CA 1
ATOM 696 C C . TYR A 1 88 ? -2.809 -5.590 -5.378 1.00 94.56 88 TYR A C 1
ATOM 698 O O . TYR A 1 88 ? -1.757 -5.122 -4.944 1.00 94.56 88 TYR A O 1
ATOM 706 N N . ARG A 1 89 ? -3.607 -6.362 -4.629 1.00 96.31 89 ARG A N 1
ATOM 707 C CA . ARG A 1 89 ? -3.329 -6.722 -3.241 1.00 96.31 89 ARG A CA 1
ATOM 708 C C . ARG A 1 89 ? -2.466 -7.977 -3.164 1.00 96.31 89 ARG A C 1
ATOM 710 O O . ARG A 1 89 ? -2.745 -8.987 -3.808 1.00 96.31 89 ARG A O 1
ATOM 717 N N . HIS A 1 90 ? -1.460 -7.932 -2.305 1.00 96.69 90 HIS A N 1
ATOM 718 C CA . HIS A 1 90 ? -0.524 -9.020 -2.073 1.00 96.69 90 HIS A CA 1
ATOM 719 C C . HIS A 1 90 ? -0.175 -9.127 -0.590 1.00 96.69 90 HIS A C 1
ATOM 721 O O . HIS A 1 90 ? 0.027 -8.118 0.082 1.00 96.69 90 HIS A O 1
ATOM 727 N N . ASP A 1 91 ? -0.044 -10.354 -0.093 1.00 96.06 91 ASP A N 1
ATOM 728 C CA . ASP A 1 91 ? 0.298 -10.611 1.313 1.00 96.06 91 ASP A CA 1
ATOM 729 C C . ASP A 1 91 ? 1.759 -10.250 1.634 1.00 96.06 91 ASP A C 1
ATOM 731 O O . ASP A 1 91 ? 2.123 -10.002 2.782 1.00 96.06 91 ASP A O 1
ATOM 735 N N . ASN A 1 92 ? 2.610 -10.201 0.610 1.00 94.06 92 ASN A N 1
ATOM 736 C CA . ASN A 1 92 ? 4.025 -9.879 0.712 1.00 94.06 92 ASN A CA 1
ATOM 737 C C . ASN A 1 92 ? 4.520 -9.147 -0.552 1.00 94.06 92 ASN A C 1
ATOM 739 O O . ASN A 1 92 ? 3.761 -8.899 -1.491 1.00 94.06 92 ASN A O 1
ATOM 743 N N . LEU A 1 93 ? 5.811 -8.809 -0.579 1.00 91.31 93 LEU A N 1
ATOM 744 C CA . LEU A 1 93 ? 6.453 -8.126 -1.706 1.00 91.31 93 LEU A CA 1
ATOM 745 C C . LEU A 1 93 ? 7.086 -9.079 -2.734 1.00 91.31 93 LEU A C 1
ATOM 747 O O . LEU A 1 93 ? 7.783 -8.609 -3.630 1.00 91.31 93 LEU A O 1
ATOM 751 N N . ASP A 1 94 ? 6.833 -10.391 -2.685 1.00 89.81 94 ASP A N 1
ATOM 752 C CA . ASP A 1 94 ? 7.439 -11.351 -3.626 1.00 89.81 94 ASP A CA 1
ATOM 753 C C . ASP A 1 94 ? 7.112 -10.990 -5.081 1.00 89.81 94 ASP A C 1
ATOM 755 O O . ASP A 1 94 ? 7.964 -11.069 -5.964 1.00 89.81 94 ASP A O 1
ATOM 759 N N . ARG A 1 95 ? 5.881 -10.524 -5.338 1.00 84.19 95 ARG A N 1
ATOM 760 C CA . ARG A 1 95 ? 5.465 -10.040 -6.664 1.00 84.19 95 ARG A CA 1
ATOM 761 C C . ARG A 1 95 ? 6.267 -8.834 -7.130 1.00 84.19 95 ARG A C 1
ATOM 763 O O . ARG A 1 95 ? 6.657 -8.785 -8.293 1.00 84.19 95 ARG A O 1
ATOM 770 N N . PHE A 1 96 ? 6.540 -7.903 -6.226 1.00 83.75 96 PHE A N 1
ATOM 771 C CA . PHE A 1 96 ? 7.388 -6.760 -6.518 1.00 83.75 96 PHE A CA 1
ATOM 772 C C . PHE A 1 96 ? 8.818 -7.218 -6.838 1.00 83.75 96 PHE A C 1
ATOM 774 O O . PHE A 1 96 ? 9.355 -6.827 -7.867 1.00 83.75 96 PHE A O 1
ATOM 781 N N . PHE A 1 97 ? 9.398 -8.130 -6.050 1.00 81.19 97 PHE A N 1
ATOM 782 C CA . PHE A 1 97 ? 10.730 -8.678 -6.335 1.00 81.19 97 PHE A CA 1
ATOM 783 C C . PHE A 1 97 ? 10.802 -9.437 -7.663 1.00 81.19 97 PHE A C 1
ATOM 785 O O . PHE A 1 97 ? 11.817 -9.351 -8.348 1.00 81.19 97 PHE A O 1
ATOM 792 N N . ILE A 1 98 ? 9.750 -10.153 -8.066 1.00 82.62 98 ILE A N 1
ATOM 793 C CA . ILE A 1 98 ? 9.698 -10.775 -9.396 1.00 82.62 98 ILE A CA 1
ATOM 794 C C . ILE A 1 98 ? 9.733 -9.698 -10.485 1.00 82.62 98 ILE A C 1
ATOM 796 O O . ILE A 1 98 ? 10.527 -9.820 -11.405 1.00 82.62 98 ILE A O 1
ATOM 800 N N . MET A 1 99 ? 8.936 -8.632 -10.368 1.00 76.25 99 MET A N 1
ATOM 801 C CA . MET A 1 99 ? 8.926 -7.532 -11.345 1.00 76.25 99 MET A CA 1
ATOM 802 C C . MET A 1 99 ? 10.300 -6.862 -11.487 1.00 76.25 99 MET A C 1
ATOM 804 O O . MET A 1 99 ? 10.702 -6.515 -12.591 1.00 76.25 99 MET A O 1
ATOM 808 N N . VAL A 1 100 ? 11.032 -6.728 -10.380 1.00 74.06 100 VAL A N 1
ATOM 809 C CA . VAL A 1 100 ? 12.372 -6.124 -10.353 1.00 74.06 100 VAL A CA 1
ATOM 810 C C . VAL A 1 100 ? 13.437 -7.030 -10.988 1.00 74.06 100 VAL A C 1
ATOM 812 O O . VAL A 1 100 ? 14.366 -6.531 -11.606 1.00 74.06 100 VAL A O 1
ATOM 815 N N . ASN A 1 101 ? 13.332 -8.352 -10.826 1.00 67.19 101 ASN A N 1
ATOM 816 C CA . ASN A 1 101 ? 14.368 -9.314 -11.239 1.00 67.19 101 ASN A CA 1
ATOM 817 C C . ASN A 1 101 ? 14.237 -9.810 -12.692 1.00 67.19 101 ASN A C 1
ATOM 819 O O . ASN A 1 101 ? 14.991 -10.689 -13.104 1.00 67.19 101 ASN A O 1
ATOM 823 N N . VAL A 1 102 ? 13.260 -9.317 -13.459 1.00 59.22 102 VAL A N 1
ATOM 824 C CA . VAL A 1 102 ? 13.067 -9.698 -14.875 1.00 59.22 102 VAL A CA 1
ATOM 825 C C . VAL A 1 102 ? 13.897 -8.812 -15.826 1.00 59.22 102 VAL A C 1
ATOM 827 O O . VAL A 1 102 ? 13.852 -9.009 -17.039 1.00 59.22 102 VAL A O 1
ATOM 830 N N . PHE A 1 103 ? 14.717 -7.910 -15.279 1.00 47.97 103 PHE A N 1
ATOM 831 C CA . PHE A 1 103 ? 15.662 -7.062 -16.004 1.00 47.97 103 PHE A CA 1
ATOM 832 C C . PHE A 1 103 ? 17.096 -7.304 -15.527 1.00 47.97 103 PHE A C 1
ATOM 834 O O . PHE A 1 103 ? 17.304 -7.350 -14.291 1.00 47.97 103 PHE A O 1
#

Organism: Mannheimia haemolytica (NCBI:txid75985)

pLDDT: mean 86.7, std 12.9, range [47.97, 98.12]

Radius of gyration: 14.1 Å; chains: 1; bounding box: 39×27×33 Å

Foldseek 3Di:
DQDPVDQWDQFPVPFIEHEFEWEWDADPVRWTKTKTFDPVVVQGQWYWYWYAYNVNPDTAWTFTGGDDPPDDRIDMDTPDDPPVRCVRIDRDCVVVVVVRPVD